Protein AF-A0A0F8CLW7-F1 (afdb_monomer)

Solvent-accessible surface area (backbone atoms only — not comparable to full-atom values): 4675 Å² total; per-residue (Å²): 138,82,77,80,76,71,70,57,75,89,71,55,80,87,60,73,46,72,48,75,81,48,96,64,34,16,36,17,41,40,68,47,79,56,96,90,42,80,45,74,24,69,15,58,26,70,36,66,67,46,0,40,51,42,9,49,55,46,39,45,63,74,60,40,48,66,60,52,47,46,78,73,49,77,79,71,82,128

Sequence (78 aa):
MLILLSARLDTVSGASWTCELSSDIKLAIINLQLGGQNYFAVGSGPSKSQARKTAGNNILREVDLIKWLDEHYHNYTI

Secondary structure (DSSP, 8-state):
--TTS-S-GGG-SS--EEEEEETTEEEEEEEEEETTEEEEEEEEESSHHHHHHHHHHHHHHHTTHHHHHHHHHTT---

Radius of gyration: 15.13 Å; Cα contacts (8 Å, |Δi|>4): 107; chains: 1; bounding box: 27×39×38 Å

Structure (mmCIF, N/CA/C/O backbone):
data_AF-A0A0F8CLW7-F1
#
_entry.id   AF-A0A0F8CLW7-F1
#
loop_
_atom_site.group_PDB
_atom_site.id
_atom_site.type_symbol
_atom_site.label_atom_id
_atom_site.label_alt_id
_atom_site.label_comp_id
_atom_site.label_asym_id
_atom_site.label_entity_id
_atom_site.label_seq_id
_atom_site.pdbx_PDB_ins_code
_atom_site.Cartn_x
_atom_site.Cartn_y
_atom_site.Cartn_z
_atom_site.occupancy
_atom_site.B_iso_or_equiv
_atom_site.auth_seq_id
_atom_site.auth_comp_id
_atom_site.auth_asym_id
_atom_site.auth_atom_id
_atom_site.pdbx_PDB_model_num
ATOM 1 N N . MET A 1 1 ? 10.629 -21.072 -11.827 1.00 33.00 1 MET A N 1
ATOM 2 C CA . MET A 1 1 ? 10.733 -20.982 -10.354 1.00 33.00 1 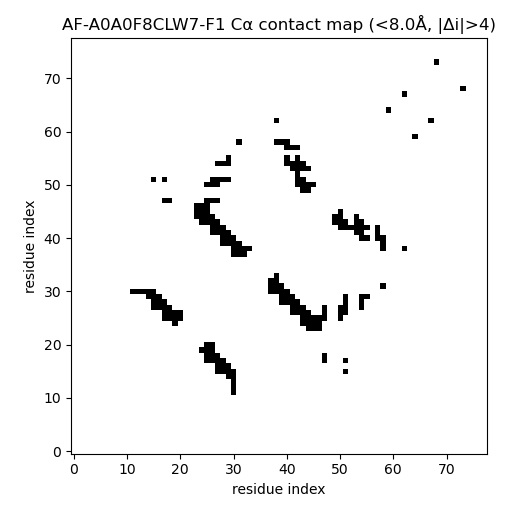MET A CA 1
ATOM 3 C C . MET A 1 1 ? 9.414 -20.427 -9.819 1.00 33.00 1 MET A C 1
ATOM 5 O O . MET A 1 1 ? 9.281 -19.234 -9.613 1.00 33.00 1 MET A O 1
ATOM 9 N N . LEU A 1 2 ? 8.405 -21.299 -9.713 1.00 29.78 2 LEU A N 1
ATOM 10 C CA . LEU A 1 2 ? 6.997 -20.977 -9.414 1.00 29.78 2 LEU A CA 1
ATOM 11 C C . LEU A 1 2 ? 6.657 -21.134 -7.913 1.00 29.78 2 LEU A C 1
ATOM 13 O O . LEU A 1 2 ? 5.498 -21.250 -7.541 1.00 29.78 2 LEU A O 1
ATOM 17 N N . ILE A 1 3 ? 7.679 -21.200 -7.052 1.00 32.12 3 ILE A N 1
ATOM 18 C CA . ILE A 1 3 ? 7.569 -21.703 -5.668 1.00 32.12 3 ILE A CA 1
ATOM 19 C C . ILE A 1 3 ? 7.324 -20.569 -4.647 1.00 32.12 3 ILE A C 1
ATOM 21 O O . ILE A 1 3 ? 7.034 -20.831 -3.490 1.00 32.12 3 ILE A O 1
ATOM 25 N N . LEU A 1 4 ? 7.351 -19.295 -5.062 1.00 35.72 4 LEU A N 1
ATOM 26 C CA . LEU A 1 4 ? 7.156 -18.145 -4.158 1.00 35.72 4 LEU A CA 1
ATOM 27 C C . LEU A 1 4 ? 5.763 -17.492 -4.213 1.00 35.72 4 LEU A C 1
ATOM 29 O O . LEU A 1 4 ? 5.570 -16.426 -3.638 1.00 35.72 4 LEU A O 1
ATOM 33 N N . LEU A 1 5 ? 4.791 -18.121 -4.881 1.00 38.81 5 LEU A N 1
ATOM 34 C CA . LEU A 1 5 ? 3.385 -17.680 -4.887 1.00 38.81 5 LEU A CA 1
ATOM 35 C C . LEU A 1 5 ? 2.511 -18.429 -3.866 1.00 38.81 5 LEU A C 1
ATOM 37 O O . LEU A 1 5 ? 1.331 -18.129 -3.742 1.00 38.81 5 LEU A O 1
ATOM 41 N N . SER A 1 6 ? 3.074 -19.385 -3.116 1.00 35.53 6 SER A N 1
ATOM 42 C CA . SER A 1 6 ? 2.350 -20.160 -2.097 1.00 35.53 6 SER A CA 1
ATOM 43 C C . SER A 1 6 ? 2.511 -19.622 -0.673 1.00 35.53 6 SER A C 1
ATOM 45 O O . SER A 1 6 ? 2.150 -20.315 0.279 1.00 35.53 6 SER A O 1
ATOM 47 N N . ALA A 1 7 ? 3.057 -18.414 -0.496 1.00 39.22 7 ALA A N 1
ATOM 48 C CA . ALA A 1 7 ? 2.934 -17.727 0.782 1.00 39.22 7 ALA A CA 1
ATOM 49 C C . ALA A 1 7 ? 1.453 -17.379 0.966 1.00 39.22 7 ALA A C 1
ATOM 51 O O . ALA A 1 7 ? 0.918 -16.470 0.336 1.00 39.22 7 ALA A O 1
ATOM 52 N N . ARG A 1 8 ? 0.788 -18.201 1.773 1.00 37.34 8 ARG A N 1
ATOM 53 C CA . ARG A 1 8 ? -0.590 -18.051 2.215 1.00 37.34 8 ARG A CA 1
ATOM 54 C C . ARG A 1 8 ? -0.833 -16.607 2.662 1.00 37.34 8 ARG A C 1
ATOM 56 O O . ARG A 1 8 ? -0.159 -16.135 3.575 1.00 37.34 8 ARG A O 1
ATOM 63 N N . LEU A 1 9 ? -1.746 -15.901 1.987 1.00 40.97 9 LEU A N 1
ATOM 64 C CA . LEU A 1 9 ? -2.123 -14.503 2.270 1.00 40.97 9 LEU A CA 1
ATOM 65 C C . LEU A 1 9 ? -2.466 -14.282 3.758 1.00 40.97 9 LEU A C 1
ATOM 67 O O . LEU A 1 9 ? -2.231 -13.211 4.305 1.00 40.97 9 LEU A O 1
ATOM 71 N N . ASP A 1 10 ? -2.931 -15.336 4.418 1.00 36.38 10 ASP A N 1
ATOM 72 C CA . ASP A 1 10 ? -3.217 -15.481 5.845 1.00 36.38 10 ASP A CA 1
ATOM 73 C C . ASP A 1 10 ? -1.989 -15.389 6.777 1.00 36.38 10 ASP A C 1
ATOM 75 O O . ASP A 1 10 ? -2.157 -15.215 7.980 1.00 36.38 10 ASP A O 1
ATOM 79 N N . THR A 1 11 ? -0.757 -15.433 6.255 1.00 39.78 11 THR A N 1
ATOM 80 C CA . THR A 1 11 ? 0.486 -15.233 7.037 1.00 39.78 11 THR A CA 1
ATOM 81 C C . THR A 1 11 ? 1.054 -13.814 6.956 1.00 39.78 11 THR A C 1
ATOM 83 O O . THR A 1 11 ? 2.049 -13.505 7.613 1.00 39.78 11 THR A O 1
ATOM 86 N N . VAL A 1 12 ? 0.424 -12.919 6.188 1.00 46.91 12 VAL A N 1
ATOM 87 C CA . VAL A 1 12 ? 0.865 -11.526 6.025 1.00 46.91 12 VAL A CA 1
ATOM 88 C C . VAL A 1 12 ? 0.306 -10.671 7.166 1.00 46.91 12 VAL A C 1
ATOM 90 O O . VAL A 1 12 ? -0.459 -9.735 6.956 1.00 46.91 12 VAL A O 1
ATOM 93 N N . SER A 1 13 ? 0.672 -10.997 8.405 1.00 42.50 13 SER A N 1
ATOM 94 C CA . SER A 1 13 ? 0.486 -10.094 9.541 1.00 42.50 13 SER A CA 1
ATOM 95 C C . SER A 1 13 ? 1.784 -9.315 9.759 1.00 42.50 13 SER A C 1
ATOM 97 O O . SER A 1 13 ? 2.684 -9.763 10.468 1.00 42.50 13 SER A O 1
ATOM 99 N N . GLY A 1 14 ? 1.897 -8.154 9.109 1.00 48.97 14 GLY A N 1
ATOM 100 C CA . GLY A 1 14 ? 2.861 -7.113 9.492 1.00 48.97 14 GLY A CA 1
ATOM 101 C C . GLY A 1 14 ? 4.026 -6.852 8.533 1.00 48.97 14 GLY A C 1
ATOM 102 O O . GLY A 1 14 ? 4.814 -5.947 8.796 1.00 48.97 14 GLY A O 1
ATOM 103 N N . ALA A 1 15 ? 4.142 -7.573 7.414 1.00 54.06 15 ALA A N 1
ATOM 104 C CA . ALA A 1 15 ? 5.199 -7.343 6.428 1.00 54.06 15 ALA A CA 1
ATOM 105 C C . ALA A 1 15 ? 4.618 -6.921 5.072 1.00 54.06 15 ALA A C 1
ATOM 107 O O . ALA A 1 15 ? 3.871 -7.669 4.448 1.00 54.06 15 ALA A O 1
ATOM 108 N N . SER A 1 16 ? 5.010 -5.743 4.571 1.00 65.06 16 SER A N 1
ATOM 109 C CA . SER A 1 16 ? 4.720 -5.360 3.186 1.00 65.06 16 SER A CA 1
ATOM 110 C C . SER A 1 16 ? 5.404 -6.348 2.240 1.00 65.06 16 SER A C 1
ATOM 112 O O . SER A 1 16 ? 6.636 -6.457 2.257 1.00 65.06 16 SER A O 1
ATOM 114 N N . TRP A 1 17 ? 4.642 -7.037 1.398 1.00 77.81 17 TRP A N 1
ATOM 115 C CA . TRP A 1 17 ? 5.211 -7.897 0.367 1.00 77.81 17 TRP A CA 1
ATOM 116 C C . TRP A 1 17 ? 5.541 -7.061 -0.868 1.00 77.81 17 TRP A C 1
ATOM 118 O O . TRP A 1 17 ? 4.794 -6.154 -1.230 1.00 77.81 17 TRP A O 1
ATOM 128 N N . THR A 1 18 ? 6.662 -7.349 -1.528 1.00 78.06 18 THR A N 1
ATOM 129 C CA . THR A 1 18 ? 6.995 -6.727 -2.817 1.00 78.06 18 THR A CA 1
ATOM 130 C C . THR A 1 18 ? 7.471 -7.782 -3.795 1.00 78.06 18 THR A C 1
ATOM 132 O O . THR A 1 18 ? 8.275 -8.635 -3.416 1.00 78.06 18 THR A O 1
ATOM 135 N N . CYS A 1 19 ? 7.043 -7.691 -5.051 1.00 83.25 19 CYS A N 1
ATOM 136 C CA . CYS A 1 19 ? 7.570 -8.519 -6.125 1.00 83.25 19 CYS A CA 1
ATOM 137 C C . CYS A 1 19 ? 7.904 -7.703 -7.365 1.00 83.25 19 CYS A C 1
ATOM 139 O O . CYS A 1 19 ? 7.502 -6.553 -7.529 1.00 83.25 19 CYS A O 1
ATOM 141 N N . GLU A 1 20 ? 8.698 -8.317 -8.224 1.00 86.44 20 GLU A N 1
ATOM 142 C CA . GLU A 1 20 ? 9.060 -7.788 -9.523 1.00 86.44 20 GLU A CA 1
ATOM 143 C C . GLU A 1 20 ? 8.216 -8.491 -10.581 1.00 86.44 20 GLU A C 1
ATOM 145 O O . GLU A 1 20 ? 8.289 -9.712 -10.707 1.00 86.44 20 GLU A O 1
ATOM 150 N N . LEU A 1 21 ? 7.391 -7.726 -11.298 1.00 79.00 21 LEU A N 1
ATOM 151 C CA . LEU A 1 21 ? 6.583 -8.239 -12.404 1.00 79.00 21 LEU A CA 1
ATOM 152 C C . LEU A 1 21 ? 7.363 -8.146 -13.724 1.00 79.00 21 LEU A C 1
ATOM 154 O O . LEU A 1 21 ? 7.284 -9.043 -14.557 1.00 79.00 21 LEU A O 1
ATOM 158 N N . SER A 1 22 ? 8.142 -7.07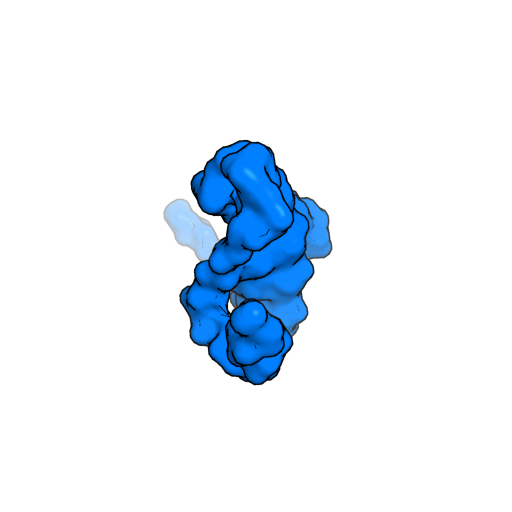2 -13.887 1.00 82.19 22 SER A N 1
ATOM 159 C CA . SER A 1 22 ? 9.094 -6.861 -14.982 1.00 82.19 22 SER A CA 1
ATOM 160 C C . SER A 1 22 ? 10.250 -5.952 -14.534 1.00 82.19 22 SER A C 1
ATOM 162 O O . SER A 1 22 ? 10.226 -5.405 -13.421 1.00 82.19 22 SER A O 1
ATOM 164 N N . SER A 1 23 ? 11.240 -5.742 -15.413 1.00 84.75 23 SER A N 1
ATOM 165 C CA . SER A 1 23 ? 12.342 -4.784 -15.206 1.00 84.75 23 SER A CA 1
ATOM 166 C C . SER A 1 23 ? 11.841 -3.434 -14.690 1.00 84.75 23 SER A C 1
ATOM 168 O O . SER A 1 23 ? 12.400 -2.890 -13.736 1.00 84.75 23 SER A O 1
ATOM 170 N N . ASP A 1 24 ? 10.712 -2.982 -15.232 1.00 89.75 24 ASP A N 1
ATOM 171 C CA . ASP A 1 24 ? 10.171 -1.637 -15.037 1.00 89.75 24 ASP A CA 1
ATOM 172 C C . ASP A 1 24 ? 8.925 -1.594 -14.147 1.00 89.75 24 ASP A C 1
ATOM 174 O O . ASP A 1 24 ? 8.384 -0.519 -13.902 1.00 89.75 24 ASP A O 1
ATOM 178 N N . ILE A 1 25 ? 8.434 -2.739 -13.662 1.00 90.06 25 ILE A N 1
ATOM 179 C CA . ILE A 1 25 ? 7.227 -2.796 -12.828 1.00 90.06 25 ILE A CA 1
ATOM 180 C C . ILE A 1 25 ? 7.484 -3.656 -11.598 1.00 90.06 25 ILE A C 1
ATOM 182 O O . ILE A 1 25 ? 7.701 -4.868 -11.669 1.00 90.06 25 ILE A O 1
ATOM 186 N N . LYS A 1 26 ? 7.390 -3.017 -10.435 1.00 88.81 26 LYS A N 1
ATOM 187 C CA . LYS A 1 26 ? 7.339 -3.665 -9.127 1.00 88.81 26 LYS A CA 1
ATOM 188 C C . LYS A 1 26 ? 5.913 -3.589 -8.598 1.00 88.81 26 LYS A C 1
ATOM 190 O O . LYS A 1 26 ? 5.233 -2.580 -8.788 1.00 88.81 26 LYS A O 1
ATOM 195 N N . LEU A 1 27 ? 5.484 -4.639 -7.915 1.00 90.25 27 LEU A N 1
ATOM 196 C CA . LEU A 1 27 ? 4.230 -4.697 -7.180 1.00 90.25 27 LEU A CA 1
ATOM 197 C C . LEU A 1 27 ? 4.519 -4.686 -5.683 1.00 90.25 27 LEU A C 1
ATOM 199 O O . LEU A 1 27 ? 5.529 -5.227 -5.227 1.00 90.25 27 LEU A O 1
ATOM 203 N N . ALA A 1 28 ? 3.623 -4.077 -4.923 1.00 88.69 28 ALA A N 1
ATOM 204 C CA . ALA A 1 28 ? 3.612 -4.122 -3.476 1.00 88.69 28 ALA A CA 1
ATOM 205 C C . ALA A 1 28 ? 2.212 -4.481 -2.991 1.00 88.69 28 ALA A C 1
ATOM 207 O O . ALA A 1 28 ? 1.227 -3.953 -3.504 1.00 88.69 28 ALA A O 1
ATOM 208 N N . ILE A 1 29 ? 2.151 -5.349 -1.989 1.00 89.19 29 ILE A N 1
ATOM 209 C CA . ILE A 1 29 ? 0.935 -5.664 -1.248 1.00 89.19 29 ILE A CA 1
ATOM 210 C C . ILE A 1 29 ? 1.171 -5.200 0.181 1.00 89.19 29 ILE A C 1
ATOM 212 O O . ILE A 1 29 ? 2.191 -5.539 0.792 1.00 89.19 29 ILE A O 1
ATOM 216 N N . ILE A 1 30 ? 0.248 -4.400 0.697 1.00 85.56 30 ILE A N 1
ATOM 217 C CA . ILE A 1 30 ? 0.267 -3.947 2.085 1.00 85.56 30 ILE A CA 1
ATOM 218 C C . ILE A 1 30 ? -1.008 -4.394 2.784 1.00 85.56 30 ILE A C 1
ATOM 220 O O . ILE A 1 30 ? -2.064 -4.492 2.158 1.00 85.56 30 ILE A O 1
ATOM 224 N N . ASN A 1 31 ? -0.889 -4.642 4.082 1.00 85.50 31 ASN A N 1
ATOM 225 C CA . ASN A 1 31 ? -1.995 -4.945 4.969 1.00 85.50 31 ASN A CA 1
ATOM 226 C C . ASN A 1 31 ? -2.096 -3.840 6.035 1.00 85.50 31 ASN A C 1
ATOM 228 O O . ASN A 1 31 ? -1.077 -3.369 6.543 1.00 85.50 31 ASN A O 1
ATOM 232 N N . LEU A 1 32 ? -3.314 -3.434 6.380 1.00 82.12 32 LEU A N 1
ATOM 233 C CA . LEU A 1 32 ? -3.596 -2.527 7.491 1.00 82.12 32 LEU A CA 1
ATOM 234 C C . LEU A 1 32 ? -4.661 -3.174 8.367 1.00 82.12 32 LEU A C 1
ATOM 236 O O . LEU A 1 32 ? -5.727 -3.529 7.876 1.00 82.12 32 LEU A O 1
ATOM 240 N N . GLN A 1 33 ? -4.380 -3.312 9.658 1.00 82.12 33 GLN A N 1
ATOM 241 C CA . GLN A 1 33 ? -5.380 -3.739 10.628 1.00 82.12 33 GLN A CA 1
ATOM 242 C C . GLN A 1 33 ? -5.902 -2.512 11.372 1.00 82.12 33 GLN A C 1
ATOM 244 O O . GLN A 1 33 ? -5.121 -1.777 11.975 1.00 82.12 33 GLN A O 1
ATOM 249 N N . LEU A 1 34 ? -7.214 -2.295 11.326 1.00 79.38 34 LEU A N 1
ATOM 250 C CA . LEU A 1 34 ? -7.865 -1.127 11.908 1.00 79.38 34 LEU A CA 1
ATOM 251 C C . LEU A 1 34 ? -9.219 -1.534 12.499 1.00 79.38 34 LEU A C 1
ATOM 253 O O . LEU A 1 34 ? -10.041 -2.137 11.812 1.00 79.38 34 LEU A O 1
ATOM 257 N N . GLY A 1 35 ? -9.439 -1.272 13.791 1.00 76.81 35 GLY A N 1
ATOM 258 C CA . GLY A 1 35 ? -10.699 -1.619 14.467 1.00 76.81 35 GLY A CA 1
ATOM 259 C C . GLY A 1 35 ? -11.050 -3.112 14.446 1.00 76.81 35 GLY A C 1
ATOM 260 O O . GLY A 1 35 ? -12.220 -3.469 14.382 1.00 76.81 35 GLY A O 1
ATOM 261 N N . GLY A 1 36 ? -10.047 -3.996 14.427 1.00 79.56 36 GLY A N 1
ATOM 262 C CA . GLY A 1 36 ? -10.251 -5.445 14.301 1.00 79.56 36 GLY A CA 1
ATOM 263 C C . GLY A 1 36 ? -10.556 -5.930 12.877 1.00 79.56 36 GLY A C 1
ATOM 264 O O . GLY A 1 36 ? -10.621 -7.138 12.661 1.00 79.56 36 GLY A O 1
ATOM 265 N N . GLN A 1 37 ? -10.680 -5.026 11.902 1.00 79.88 37 GLN A N 1
ATOM 266 C CA . GLN A 1 37 ? -10.814 -5.361 10.486 1.00 79.88 37 GLN A CA 1
ATOM 267 C C . GLN A 1 37 ? -9.449 -5.340 9.793 1.00 79.88 37 GLN A C 1
ATOM 269 O O . GLN A 1 37 ? -8.576 -4.544 10.142 1.00 79.88 37 GLN A O 1
ATOM 274 N N . ASN A 1 38 ? -9.270 -6.222 8.809 1.00 83.62 38 ASN A N 1
ATOM 275 C CA . ASN A 1 38 ? -8.064 -6.293 7.990 1.00 83.62 38 ASN A CA 1
ATOM 276 C C . ASN A 1 38 ? -8.360 -5.746 6.595 1.00 83.62 38 ASN A C 1
ATOM 278 O O . ASN A 1 38 ? -9.252 -6.242 5.910 1.00 83.62 38 ASN A O 1
ATOM 282 N N . TYR A 1 39 ? -7.560 -4.780 6.172 1.00 83.38 39 TYR A N 1
ATOM 283 C CA . TYR A 1 39 ? -7.600 -4.171 4.853 1.00 83.38 39 TYR A CA 1
ATOM 284 C 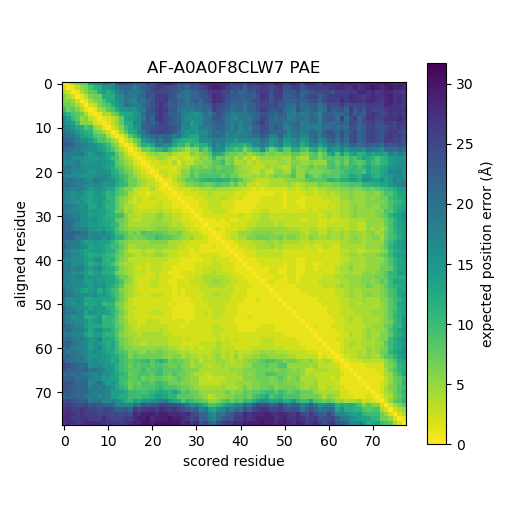C . TYR A 1 39 ? -6.344 -4.549 4.082 1.00 83.38 39 TYR A C 1
ATOM 286 O O . TYR A 1 39 ? -5.261 -4.681 4.663 1.00 83.38 39 TYR A O 1
ATOM 294 N N . PHE A 1 40 ? -6.476 -4.690 2.766 1.00 88.50 40 PHE A N 1
ATOM 295 C CA . PHE A 1 40 ? -5.368 -5.032 1.886 1.00 88.50 40 PHE A CA 1
ATOM 296 C C . PHE A 1 40 ? -5.404 -4.157 0.648 1.00 88.50 40 PHE A C 1
ATOM 298 O O . PHE A 1 40 ? -6.450 -3.995 0.034 1.00 88.50 40 PHE A O 1
ATOM 305 N N . ALA A 1 41 ? -4.243 -3.659 0.237 1.00 88.31 41 ALA A N 1
ATOM 306 C CA . ALA A 1 41 ? -4.129 -2.918 -1.006 1.00 88.31 41 ALA A CA 1
ATOM 307 C C . ALA A 1 41 ? -2.922 -3.371 -1.811 1.00 88.31 41 ALA A C 1
ATOM 309 O O . ALA A 1 41 ? -1.858 -3.693 -1.273 1.00 88.31 41 ALA A O 1
ATOM 310 N N . VAL A 1 42 ? -3.099 -3.336 -3.128 1.00 90.31 42 VAL A N 1
ATOM 311 C CA . VAL A 1 42 ? -2.048 -3.600 -4.102 1.00 90.31 42 VAL A CA 1
ATOM 312 C C . VAL A 1 42 ? -1.669 -2.292 -4.783 1.00 90.31 42 VAL A C 1
ATOM 314 O O . VAL A 1 42 ? -2.524 -1.463 -5.106 1.00 90.31 42 VAL A O 1
ATOM 317 N N . GLY A 1 43 ? -0.375 -2.101 -5.005 1.00 90.56 43 GLY A N 1
ATOM 318 C CA . GLY A 1 43 ? 0.161 -0.971 -5.748 1.00 90.56 43 GLY A CA 1
ATOM 319 C C . GLY A 1 43 ? 1.272 -1.396 -6.690 1.00 90.56 43 GLY A C 1
ATOM 320 O O . GLY A 1 43 ? 1.996 -2.354 -6.426 1.00 90.56 43 GLY A O 1
ATOM 321 N N . SER A 1 44 ? 1.416 -0.660 -7.786 1.00 93.75 44 SER A N 1
ATOM 322 C CA . SER A 1 44 ? 2.464 -0.856 -8.784 1.00 93.75 44 SER A CA 1
ATOM 323 C C . SER A 1 44 ? 3.308 0.403 -8.956 1.00 93.75 44 SER A C 1
ATOM 325 O O . SER A 1 44 ? 2.845 1.520 -8.706 1.00 93.75 44 SER A O 1
ATOM 327 N N . GLY A 1 45 ? 4.551 0.232 -9.398 1.00 92.19 45 GLY A N 1
ATOM 328 C CA . GLY A 1 45 ? 5.411 1.346 -9.784 1.00 92.19 45 GLY A CA 1
ATOM 329 C C . GLY A 1 45 ? 6.791 0.908 -10.282 1.00 92.19 45 GLY A C 1
ATOM 330 O O . GLY A 1 45 ? 7.166 -0.251 -10.106 1.00 92.19 45 GLY A O 1
ATOM 331 N N . PRO A 1 46 ? 7.578 1.835 -10.851 1.00 93.50 46 PRO A N 1
ATOM 332 C CA . PRO A 1 46 ? 8.913 1.564 -11.390 1.00 93.50 46 PRO A CA 1
ATOM 333 C C . PRO A 1 46 ? 9.945 1.150 -10.338 1.00 93.50 46 PRO A C 1
ATOM 335 O O . PRO A 1 46 ? 11.006 0.625 -10.657 1.00 93.50 46 PRO A O 1
ATOM 338 N N . SER A 1 47 ? 9.650 1.352 -9.054 1.00 90.31 47 SER A N 1
ATOM 339 C CA . SER A 1 47 ? 10.487 0.888 -7.953 1.00 90.31 47 SER A CA 1
ATOM 340 C C . SER A 1 47 ? 9.634 0.329 -6.823 1.00 90.31 47 SER A C 1
ATOM 342 O O . SER A 1 47 ? 8.460 0.673 -6.682 1.00 90.31 47 SER A O 1
ATOM 344 N N . LYS A 1 48 ? 10.243 -0.485 -5.950 1.00 86.62 48 LYS A N 1
ATOM 345 C CA . LYS A 1 48 ? 9.585 -0.997 -4.734 1.00 86.62 48 LYS A CA 1
ATOM 346 C C . LYS A 1 48 ? 9.031 0.136 -3.863 1.00 86.62 48 LYS A C 1
ATOM 348 O O . LYS A 1 48 ? 7.978 -0.010 -3.252 1.00 86.62 48 LYS A O 1
ATOM 353 N N . SER A 1 49 ? 9.732 1.273 -3.816 1.00 88.69 49 SER A N 1
ATOM 354 C CA . SER A 1 49 ? 9.293 2.459 -3.075 1.00 88.69 49 SER A CA 1
ATOM 355 C C . SER A 1 49 ? 8.017 3.054 -3.673 1.00 88.69 49 SER A C 1
ATOM 357 O O . SER A 1 49 ? 7.044 3.268 -2.951 1.00 88.69 49 SER A O 1
ATOM 359 N N . GLN A 1 50 ? 7.981 3.238 -4.998 1.00 89.50 50 GLN A N 1
ATOM 360 C CA . GLN A 1 50 ? 6.786 3.752 -5.667 1.00 89.50 50 GLN A CA 1
ATOM 361 C C . GLN A 1 50 ? 5.609 2.778 -5.571 1.00 89.50 50 GLN A C 1
ATOM 363 O O . GLN A 1 50 ? 4.515 3.206 -5.224 1.00 89.50 50 GLN A O 1
ATOM 368 N N . ALA A 1 51 ? 5.836 1.475 -5.764 1.00 88.81 51 ALA A N 1
ATOM 369 C CA . ALA A 1 51 ? 4.794 0.459 -5.620 1.00 88.81 51 ALA A CA 1
ATOM 370 C C . ALA A 1 51 ? 4.154 0.473 -4.220 1.00 88.81 51 ALA A C 1
ATOM 372 O O . ALA A 1 51 ? 2.929 0.464 -4.102 1.00 88.81 51 ALA A O 1
ATOM 373 N N . ARG A 1 52 ? 4.966 0.587 -3.156 1.00 87.31 52 ARG A N 1
ATOM 374 C CA . ARG A 1 52 ? 4.465 0.731 -1.778 1.00 87.31 52 ARG A CA 1
ATOM 375 C C . ARG A 1 52 ? 3.703 2.032 -1.561 1.00 87.31 52 ARG A C 1
ATOM 377 O O . ARG A 1 52 ? 2.676 2.007 -0.896 1.00 87.31 52 ARG A O 1
ATOM 384 N N . LYS A 1 53 ? 4.167 3.152 -2.127 1.00 89.19 53 LYS A N 1
ATOM 385 C CA . LYS A 1 53 ? 3.459 4.440 -2.037 1.00 89.19 53 LYS A CA 1
ATOM 386 C C . LYS A 1 53 ? 2.091 4.372 -2.718 1.00 89.19 53 LYS A C 1
ATOM 388 O O . LYS A 1 53 ? 1.114 4.851 -2.154 1.00 89.19 53 LYS A O 1
ATOM 393 N N . THR A 1 54 ? 2.010 3.737 -3.887 1.00 92.50 54 THR A N 1
ATOM 394 C CA . THR A 1 54 ? 0.743 3.488 -4.586 1.00 92.50 54 THR A CA 1
ATOM 395 C C . THR A 1 54 ? -0.187 2.622 -3.738 1.00 92.50 54 THR A C 1
ATOM 397 O O . THR A 1 54 ? -1.330 3.009 -3.517 1.00 92.50 54 THR A O 1
ATOM 400 N N . ALA A 1 55 ? 0.310 1.502 -3.200 1.00 89.88 55 ALA A N 1
ATOM 401 C CA . ALA A 1 55 ? -0.478 0.615 -2.342 1.00 89.88 55 ALA A CA 1
ATOM 402 C C . ALA A 1 55 ? -0.975 1.350 -1.082 1.00 89.88 55 ALA A C 1
ATOM 404 O O . ALA A 1 55 ? -2.146 1.251 -0.731 1.00 89.88 55 ALA A O 1
ATOM 405 N N . GLY A 1 56 ? -0.107 2.154 -0.456 1.00 87.06 56 GLY A N 1
ATOM 406 C CA . GLY A 1 56 ? -0.419 3.002 0.698 1.00 87.06 56 GLY A CA 1
ATOM 407 C C . GLY A 1 56 ? -1.516 4.015 0.407 1.00 87.06 56 GLY A C 1
ATOM 408 O O . GLY A 1 56 ? -2.486 4.117 1.145 1.00 87.06 56 GLY A O 1
ATOM 409 N N . ASN A 1 57 ? -1.420 4.729 -0.709 1.00 87.56 57 ASN A N 1
ATOM 410 C CA . ASN A 1 57 ? -2.464 5.675 -1.094 1.00 87.56 57 ASN A CA 1
ATOM 411 C C . ASN A 1 57 ? -3.801 4.977 -1.378 1.00 87.56 57 ASN A C 1
ATOM 413 O O . ASN A 1 57 ? -4.849 5.541 -1.077 1.00 87.56 57 ASN A O 1
ATOM 417 N N . ASN A 1 58 ? -3.770 3.768 -1.944 1.00 89.94 58 ASN A N 1
ATOM 418 C CA . ASN A 1 58 ? -4.976 2.987 -2.201 1.00 89.94 58 ASN A CA 1
ATOM 419 C C . ASN A 1 58 ? -5.656 2.581 -0.888 1.00 89.94 58 ASN A C 1
ATOM 421 O O . ASN A 1 58 ? -6.839 2.866 -0.727 1.00 89.94 58 ASN A O 1
ATOM 425 N N . ILE A 1 59 ? -4.907 2.027 0.076 1.00 85.88 59 ILE A N 1
ATOM 426 C CA . ILE A 1 59 ? -5.492 1.606 1.359 1.00 85.88 59 ILE A CA 1
ATOM 427 C C . ILE A 1 59 ? -6.008 2.797 2.172 1.00 85.88 59 ILE A C 1
ATOM 429 O O . ILE A 1 59 ? -7.068 2.717 2.774 1.00 85.88 59 ILE A O 1
ATOM 433 N N . LEU A 1 60 ? -5.307 3.936 2.152 1.00 83.44 60 LEU A N 1
ATOM 434 C CA . LEU A 1 60 ? -5.747 5.140 2.865 1.00 83.44 60 LEU A CA 1
ATOM 435 C C . LEU A 1 60 ? -7.063 5.697 2.311 1.00 83.44 60 LEU A C 1
ATOM 437 O O . LEU A 1 60 ? -7.877 6.205 3.078 1.00 83.44 60 LEU A O 1
ATOM 441 N N . ARG A 1 61 ? -7.265 5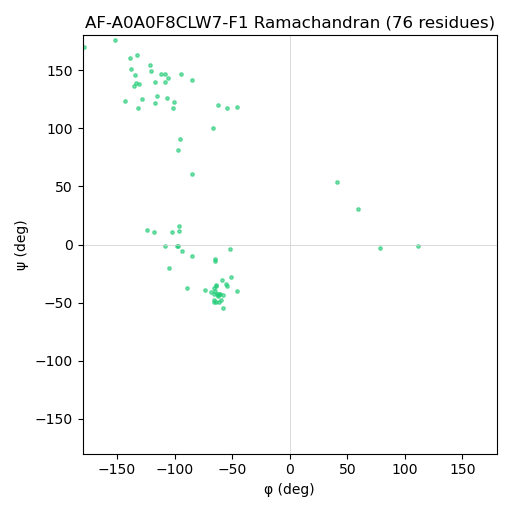.599 0.990 1.00 84.44 61 ARG A N 1
ATOM 442 C CA . ARG A 1 61 ? -8.513 6.001 0.327 1.00 84.44 61 ARG A CA 1
ATOM 443 C C . ARG A 1 61 ? -9.648 5.021 0.589 1.00 84.44 61 ARG A C 1
ATOM 445 O O . ARG A 1 61 ? -10.778 5.455 0.745 1.00 84.44 61 ARG A O 1
ATOM 452 N N . GLU A 1 62 ? -9.349 3.727 0.608 1.00 84.94 62 GLU A N 1
ATOM 453 C CA . GLU A 1 62 ? -10.340 2.676 0.846 1.00 84.94 62 GLU A CA 1
ATOM 454 C C . GLU A 1 62 ? -10.871 2.705 2.282 1.00 84.94 62 GLU A C 1
ATOM 456 O O . GLU A 1 62 ? -12.067 2.554 2.505 1.00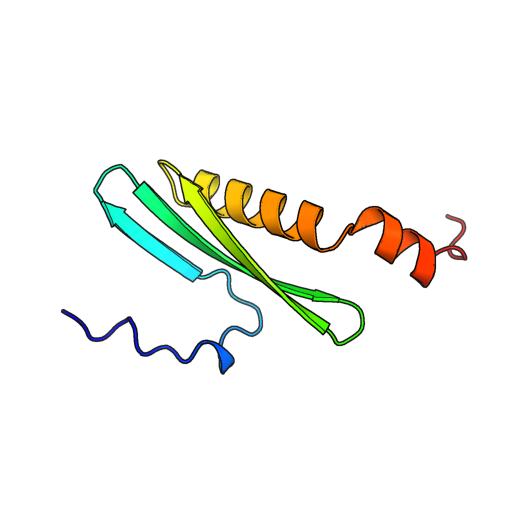 84.94 62 GLU A O 1
ATOM 461 N N . VAL A 1 63 ? -9.983 2.943 3.246 1.00 80.62 63 VAL A N 1
ATOM 462 C CA . VAL A 1 63 ? -10.299 2.882 4.678 1.00 80.62 63 VAL A CA 1
ATOM 463 C C . VAL A 1 63 ? -10.898 4.191 5.207 1.00 80.62 63 VAL A C 1
ATOM 465 O O . VAL A 1 63 ? -11.363 4.221 6.341 1.00 80.62 63 VAL A O 1
ATOM 468 N N . ASP A 1 64 ? -10.882 5.269 4.409 1.00 83.06 64 ASP A N 1
ATOM 469 C CA . ASP A 1 64 ? -11.179 6.640 4.855 1.00 83.06 64 ASP A CA 1
ATOM 470 C C . ASP A 1 64 ? -10.539 6.909 6.230 1.00 83.06 64 ASP A C 1
ATOM 472 O O . ASP A 1 64 ? -11.199 7.216 7.224 1.00 83.06 64 ASP A O 1
ATOM 476 N N . LEU A 1 65 ? -9.222 6.666 6.307 1.00 75.25 65 LEU A N 1
ATOM 477 C CA . LEU A 1 65 ? -8.511 6.518 7.582 1.00 75.25 6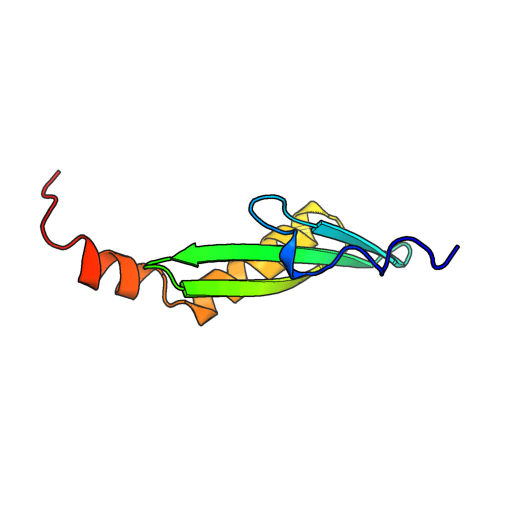5 LEU A CA 1
ATOM 478 C C . LEU A 1 65 ? -8.699 7.730 8.504 1.00 75.25 65 LEU A C 1
ATOM 480 O O . LEU A 1 65 ? -8.750 7.566 9.718 1.00 75.25 65 LEU A O 1
ATOM 484 N N . ILE A 1 66 ? -8.807 8.932 7.933 1.00 75.38 66 ILE A N 1
ATOM 485 C CA . ILE A 1 66 ? -9.037 10.162 8.697 1.00 75.38 66 ILE A CA 1
ATOM 486 C C . ILE A 1 66 ? -10.395 10.111 9.390 1.00 75.38 66 ILE A C 1
ATOM 488 O O . ILE A 1 66 ? -10.456 10.299 10.600 1.00 75.38 66 ILE A O 1
ATOM 492 N N . LYS A 1 67 ? -11.459 9.765 8.659 1.00 79.19 67 LYS A N 1
ATOM 493 C CA . LYS A 1 67 ? -12.793 9.613 9.236 1.00 79.19 67 LYS A CA 1
ATOM 494 C C . LYS A 1 67 ? -12.827 8.519 10.302 1.00 79.19 67 LYS A C 1
ATOM 496 O O . LYS A 1 67 ? -13.406 8.723 11.363 1.00 79.19 67 LYS A O 1
ATOM 501 N N . TRP A 1 68 ? -12.176 7.381 10.054 1.00 78.94 68 TRP A N 1
ATOM 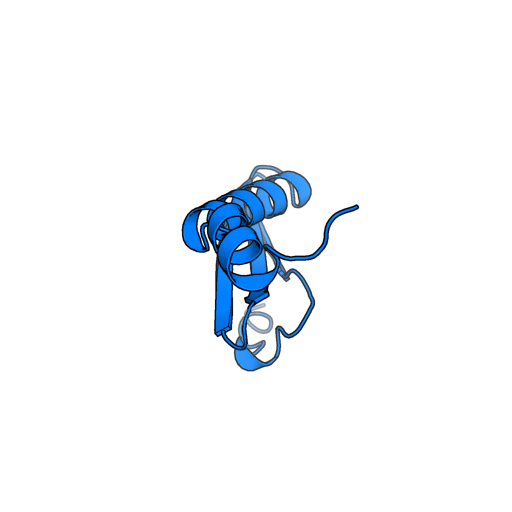502 C CA . TRP A 1 68 ? -12.112 6.306 11.045 1.00 78.94 68 TRP A CA 1
ATOM 503 C C . TRP A 1 68 ? -11.386 6.748 12.325 1.00 78.94 68 TRP A C 1
ATOM 505 O O . TRP A 1 68 ? -11.863 6.470 13.427 1.00 78.94 68 TRP A O 1
ATOM 515 N N . LEU A 1 69 ? -10.253 7.451 12.194 1.00 79.62 69 LEU A N 1
ATOM 516 C CA . LEU A 1 69 ? -9.511 7.999 13.332 1.00 79.62 69 LEU A CA 1
ATOM 517 C C . LEU A 1 69 ? -10.351 9.016 14.100 1.00 79.62 69 LEU A C 1
ATOM 519 O O . LEU A 1 69 ? -10.395 8.947 15.324 1.00 79.62 69 LEU A O 1
ATOM 523 N N . ASP A 1 70 ? -11.052 9.899 13.393 1.00 79.75 70 ASP A N 1
ATOM 524 C CA . ASP A 1 70 ? -11.973 10.848 13.999 1.00 79.75 70 ASP A CA 1
ATOM 525 C C . ASP A 1 70 ? -13.048 10.106 14.808 1.00 79.75 70 ASP A C 1
ATOM 527 O O . ASP A 1 70 ? -13.167 10.335 16.008 1.00 79.75 70 ASP A O 1
ATOM 531 N N . GLU A 1 71 ? -13.769 9.156 14.218 1.00 80.50 71 GLU A N 1
ATOM 532 C CA . GLU A 1 71 ? -14.850 8.422 14.896 1.00 80.50 71 GLU A CA 1
ATOM 533 C C . GLU A 1 71 ? -14.397 7.669 16.162 1.00 80.50 71 GLU A C 1
ATOM 535 O O . GLU A 1 71 ? -15.182 7.519 17.100 1.00 80.50 71 GLU A O 1
ATOM 540 N N . HIS A 1 72 ? -13.140 7.213 16.214 1.00 75.81 72 HIS A N 1
ATOM 541 C CA . HIS A 1 72 ? -12.636 6.358 17.297 1.00 75.81 72 HIS A CA 1
ATOM 542 C C . HIS A 1 72 ? -11.730 7.083 18.304 1.00 75.81 72 HIS A C 1
ATOM 544 O O . HIS A 1 72 ? -11.571 6.601 19.427 1.00 75.81 72 HIS A O 1
ATOM 550 N N . TYR A 1 73 ? -11.155 8.234 17.941 1.00 73.50 73 TYR A N 1
ATOM 551 C CA . TYR A 1 73 ? -10.210 8.989 18.776 1.00 73.50 73 TYR A CA 1
ATOM 552 C C . TYR A 1 73 ? -10.621 10.447 19.034 1.00 73.50 73 TYR A C 1
ATOM 554 O O . TYR A 1 73 ? -9.827 11.192 19.608 1.00 73.50 73 TYR A O 1
ATOM 562 N N . HIS A 1 74 ? -11.865 10.839 18.724 1.00 54.53 74 HIS A N 1
ATOM 563 C CA . HIS A 1 74 ? -12.422 12.197 18.904 1.00 54.53 74 HIS A CA 1
ATOM 564 C C . HIS A 1 74 ? -12.284 12.831 20.311 1.00 54.53 74 HIS A C 1
ATOM 566 O O . HIS A 1 74 ? -12.657 13.986 20.487 1.00 54.53 74 HIS A O 1
ATOM 572 N N . ASN A 1 75 ? -11.753 12.121 21.315 1.00 51.66 75 ASN A N 1
ATOM 573 C CA . ASN A 1 75 ? -11.633 12.582 22.704 1.00 51.66 75 ASN A CA 1
ATOM 574 C C . ASN A 1 75 ? -10.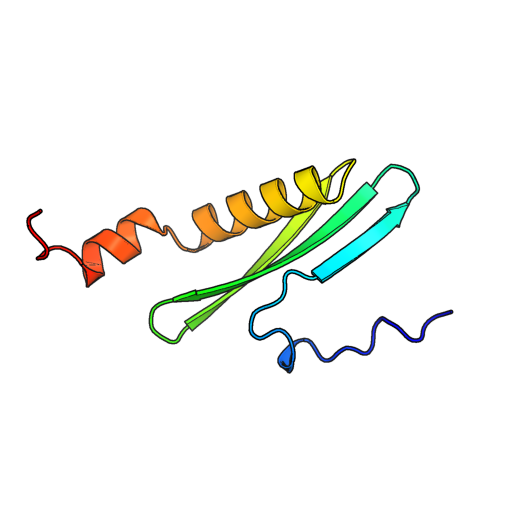195 12.690 23.250 1.00 51.66 75 ASN A C 1
ATOM 576 O O . ASN A 1 75 ? -10.034 12.902 24.452 1.00 51.66 75 ASN A O 1
ATOM 580 N N . TYR A 1 76 ? -9.146 12.583 22.429 1.00 49.69 76 TYR A N 1
ATOM 581 C CA . TYR A 1 76 ? -7.789 12.922 22.882 1.00 49.69 76 TYR A CA 1
ATOM 582 C C . TYR A 1 76 ? -7.432 14.348 22.464 1.00 49.69 76 TYR A C 1
ATOM 584 O O . TYR A 1 76 ? -6.758 14.581 21.464 1.00 49.69 76 TYR A O 1
ATOM 592 N N . THR A 1 77 ? -7.914 15.307 23.252 1.00 42.06 77 THR A N 1
ATOM 593 C CA . THR A 1 77 ? -7.377 16.669 23.300 1.00 42.06 77 THR A CA 1
ATOM 594 C C . THR A 1 77 ? -5.872 16.576 23.580 1.00 42.06 77 THR A C 1
ATOM 596 O O . THR A 1 77 ? -5.481 16.029 24.612 1.00 42.06 77 THR A O 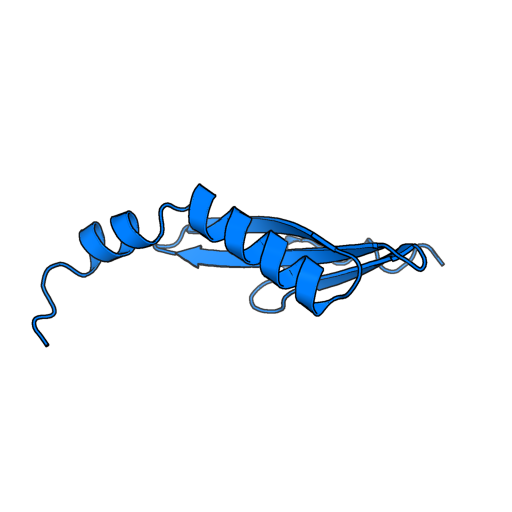1
ATOM 599 N N . ILE A 1 78 ? -5.044 17.047 22.642 1.00 43.09 78 ILE A N 1
ATOM 600 C CA . ILE A 1 78 ? -3.612 17.317 22.865 1.00 43.09 78 ILE A CA 1
ATOM 601 C C . ILE A 1 78 ? -3.488 18.578 23.719 1.00 43.09 78 ILE A C 1
ATOM 603 O O . ILE A 1 78 ? -4.257 19.531 23.449 1.00 43.09 78 ILE A O 1
#

pLDDT: mean 73.44, std 19.67, range [29.78, 93.75]

Nearest PDB structures (foldseek):
  5npg-assembly1_A  TM=9.445E-01  e=5.251E-02  Drosophila melanogaster
  3f6h-assembly1_A  TM=8.304E-01  e=3.378E-01  Leptospira interrogans
  3f6h-assembly1_B  TM=7.914E-01  e=5.645E-01  Leptospira interrogans
  4eag-assembly1_B  TM=6.742E-01  e=7.780E-01  Rattus norvegicus
  6zgm-assembly1_A  TM=4.859E-01  e=2.450E-01  Pseudomonas aeruginosa

Mean predicted aligned error: 9.95 Å

Foldseek 3Di:
DPPPVPPPPVPPDPDWDKDDPDCQKIKIKDWDQDPNDIDIFMAMGRDPVRRVVRRVVVRCVVVVVVVSCCVPVVPDDD